Protein AF-A0A965GWN2-F1 (afdb_monomer_lite)

pLDDT: mean 89.14, std 14.1, range [38.56, 98.56]

Structure (mmCIF, N/CA/C/O backbone):
data_AF-A0A965GWN2-F1
#
_entry.id   AF-A0A965GWN2-F1
#
loop_
_atom_site.group_PDB
_atom_site.id
_atom_site.type_symbol
_atom_site.label_atom_id
_atom_site.label_alt_id
_atom_site.label_comp_id
_atom_site.label_asym_id
_atom_site.label_entity_id
_atom_site.label_seq_id
_atom_site.pdbx_PDB_ins_code
_atom_site.Cartn_x
_atom_site.Cartn_y
_atom_site.Cartn_z
_atom_site.occupancy
_atom_site.B_iso_or_equiv
_atom_site.auth_seq_id
_atom_site.auth_comp_id
_atom_site.auth_asym_id
_atom_site.auth_atom_id
_atom_site.pdbx_PDB_model_num
ATOM 1 N N . MET A 1 1 ? 11.893 -17.187 -25.727 1.00 38.56 1 MET A N 1
ATOM 2 C CA . MET A 1 1 ? 12.675 -17.167 -24.475 1.00 38.56 1 MET A CA 1
ATOM 3 C C . MET A 1 1 ? 11.705 -17.431 -23.336 1.00 38.56 1 MET A C 1
ATOM 5 O O . MET A 1 1 ? 10.840 -16.585 -23.141 1.00 38.56 1 MET A O 1
ATOM 9 N N . PRO A 1 2 ? 11.726 -18.590 -22.658 1.00 49.00 2 PRO A N 1
ATOM 10 C CA . PRO A 1 2 ? 10.851 -18.773 -21.512 1.00 49.00 2 PRO A CA 1
ATOM 11 C C . PRO A 1 2 ? 11.430 -17.939 -20.366 1.00 49.00 2 PRO A C 1
ATOM 13 O O . PRO A 1 2 ? 12.552 -18.174 -19.925 1.00 49.00 2 PRO A O 1
ATOM 16 N N . TYR A 1 3 ? 10.704 -16.909 -19.938 1.00 39.38 3 TYR A N 1
ATOM 17 C CA . TYR A 1 3 ? 11.026 -16.223 -18.693 1.00 39.38 3 TYR A CA 1
ATOM 18 C C . TYR A 1 3 ? 10.929 -17.250 -17.558 1.00 39.38 3 TYR A C 1
ATOM 20 O O . TYR A 1 3 ? 9.913 -17.934 -17.434 1.00 39.38 3 TYR A O 1
ATOM 28 N N . ASN A 1 4 ? 11.978 -17.367 -16.739 1.00 45.44 4 ASN A N 1
ATOM 29 C CA . ASN A 1 4 ? 11.884 -18.039 -15.447 1.00 45.44 4 ASN A CA 1
ATOM 30 C C . ASN A 1 4 ? 10.852 -17.274 -14.614 1.00 45.44 4 ASN A C 1
ATOM 32 O O . ASN A 1 4 ? 11.149 -16.208 -14.077 1.00 45.44 4 ASN A O 1
ATOM 36 N N . VAL A 1 5 ? 9.628 -17.793 -14.541 1.00 46.19 5 VAL A N 1
ATOM 37 C CA . VAL A 1 5 ? 8.611 -17.278 -13.628 1.00 46.19 5 VAL A CA 1
ATOM 38 C C .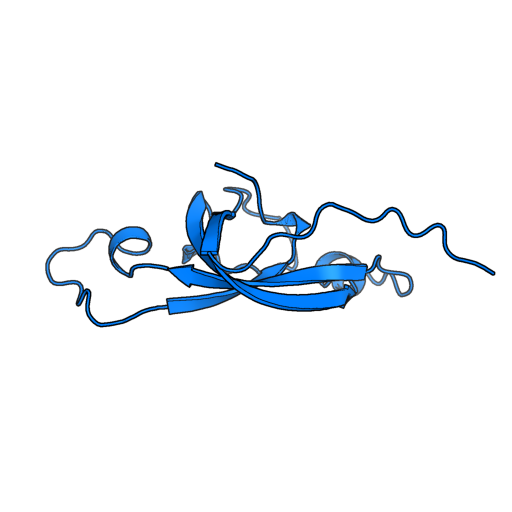 VAL A 1 5 ? 9.024 -17.734 -12.236 1.00 46.19 5 VAL A C 1
ATOM 40 O O . VAL A 1 5 ? 8.731 -18.854 -11.823 1.00 46.19 5 VAL A O 1
ATOM 43 N N . ILE A 1 6 ? 9.734 -16.878 -11.501 1.00 48.69 6 ILE A N 1
ATOM 44 C CA . ILE A 1 6 ? 9.729 -16.998 -10.047 1.00 48.69 6 ILE A CA 1
ATOM 45 C C . ILE A 1 6 ? 8.304 -16.641 -9.640 1.00 48.69 6 ILE A C 1
ATOM 47 O O . ILE A 1 6 ? 7.925 -15.473 -9.656 1.00 48.69 6 ILE A O 1
ATOM 51 N N . VAL A 1 7 ? 7.493 -17.661 -9.355 1.00 48.44 7 VAL A N 1
ATOM 52 C CA . VAL A 1 7 ? 6.171 -17.480 -8.755 1.00 48.44 7 VAL A CA 1
ATOM 53 C C . VAL A 1 7 ? 6.420 -16.898 -7.368 1.00 48.44 7 VAL A C 1
ATOM 55 O O . VAL A 1 7 ? 6.681 -17.626 -6.412 1.00 48.44 7 VAL A O 1
ATOM 58 N N . SER A 1 8 ? 6.434 -15.570 -7.266 1.00 60.12 8 SER A N 1
ATOM 59 C CA . SER A 1 8 ? 6.433 -14.915 -5.968 1.00 60.12 8 SER A CA 1
ATOM 60 C C . SER A 1 8 ? 5.097 -15.228 -5.295 1.00 60.12 8 SER A C 1
ATOM 62 O O . SER A 1 8 ? 4.052 -15.302 -5.950 1.00 60.12 8 SER A O 1
ATOM 64 N N . MET A 1 9 ? 5.129 -15.487 -3.986 1.00 73.56 9 MET A N 1
ATOM 65 C CA . MET A 1 9 ? 3.905 -15.632 -3.205 1.00 73.56 9 MET A CA 1
ATOM 66 C C . MET A 1 9 ? 3.050 -14.382 -3.412 1.00 73.56 9 MET A C 1
ATOM 68 O O . MET A 1 9 ? 3.459 -13.277 -3.057 1.00 73.56 9 MET A O 1
ATOM 72 N N . ARG A 1 10 ? 1.871 -14.568 -4.005 1.00 89.38 10 ARG A N 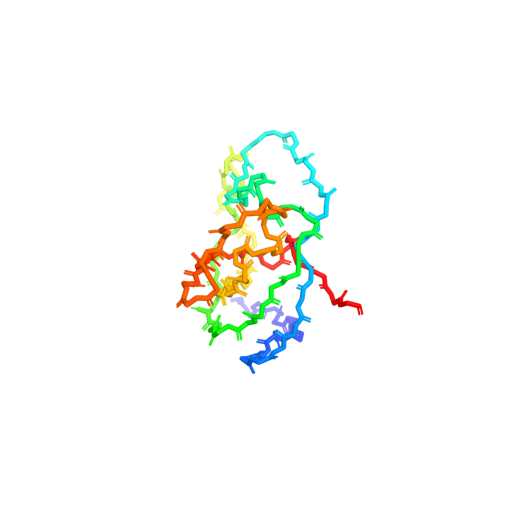1
ATOM 73 C CA . ARG A 1 10 ? 0.904 -13.495 -4.208 1.00 89.38 10 ARG A CA 1
ATOM 74 C C . ARG A 1 10 ? 0.104 -13.261 -2.948 1.00 89.38 10 ARG A C 1
ATOM 76 O O . ARG A 1 10 ? -0.381 -14.225 -2.342 1.00 89.38 10 ARG A O 1
ATOM 83 N N . TRP A 1 11 ? -0.089 -11.995 -2.596 1.00 94.62 11 TRP A N 1
ATOM 84 C CA . TRP A 1 11 ? -0.989 -11.685 -1.501 1.00 94.62 11 TRP A CA 1
ATOM 85 C C . TRP A 1 11 ? -2.436 -11.925 -1.905 1.00 94.62 11 TRP A C 1
ATOM 87 O O . TRP A 1 11 ? -2.849 -11.656 -3.030 1.00 94.62 11 TRP A O 1
ATOM 97 N N . GLN A 1 12 ? -3.206 -12.470 -0.977 1.00 95.06 12 GLN A N 1
ATOM 98 C CA . GLN A 1 12 ? -4.586 -12.869 -1.206 1.00 95.06 12 GLN A CA 1
ATOM 99 C C . GLN A 1 12 ? -5.548 -11.818 -0.648 1.00 95.06 12 GLN A C 1
ATOM 101 O O . GLN A 1 12 ? -5.244 -11.203 0.381 1.00 95.06 12 GLN A O 1
ATOM 106 N N . PRO A 1 13 ? -6.733 -11.635 -1.259 1.00 97.44 13 PRO A N 1
ATOM 107 C CA . PRO A 1 13 ? -7.805 -10.856 -0.654 1.00 97.44 13 PRO A CA 1
ATOM 108 C C . PRO A 1 13 ? -8.055 -11.268 0.802 1.00 97.44 13 PRO A C 1
ATOM 110 O O . PRO A 1 13 ? -8.133 -12.451 1.128 1.00 97.44 13 PRO A O 1
ATOM 113 N N . GLY A 1 14 ? -8.166 -10.278 1.683 1.00 97.56 14 GLY A N 1
ATOM 114 C CA . GLY A 1 14 ? -8.306 -10.461 3.126 1.00 97.56 14 GLY A CA 1
ATOM 115 C C . GLY A 1 14 ? -6.991 -10.430 3.907 1.00 97.56 14 GLY A C 1
ATOM 116 O O . GLY A 1 14 ? -7.042 -10.207 5.114 1.00 97.56 14 GLY A O 1
ATOM 117 N N . GLN A 1 15 ? -5.828 -10.582 3.263 1.00 97.69 15 GLN A N 1
ATOM 118 C CA . GLN A 1 15 ? -4.549 -10.439 3.961 1.00 97.69 15 GLN A CA 1
ATOM 119 C C . GLN A 1 15 ? -4.327 -9.006 4.441 1.00 97.69 15 GLN A C 1
ATOM 121 O O . GLN A 1 15 ? -4.689 -8.041 3.766 1.00 97.69 15 GLN A O 1
ATOM 126 N N . ILE A 1 16 ? -3.714 -8.888 5.615 1.00 98.19 16 ILE A N 1
ATOM 127 C CA . ILE A 1 16 ? -3.327 -7.613 6.205 1.00 98.19 16 ILE A CA 1
ATOM 128 C C . ILE A 1 16 ? -1.844 -7.396 5.935 1.00 98.19 16 ILE A C 1
ATOM 130 O O . ILE A 1 16 ? -1.027 -8.267 6.230 1.00 98.19 16 ILE A O 1
ATOM 134 N N . LEU A 1 17 ? -1.518 -6.243 5.367 1.00 97.75 17 LEU A N 1
ATOM 135 C CA . LEU A 1 17 ? -0.162 -5.857 5.001 1.00 97.75 17 LEU A CA 1
ATOM 136 C C . LEU A 1 17 ? 0.134 -4.465 5.544 1.00 97.75 17 LEU A C 1
ATOM 138 O O . LEU A 1 17 ? -0.771 -3.650 5.741 1.00 97.75 17 LEU A O 1
ATOM 142 N N . ARG A 1 18 ? 1.417 -4.176 5.731 1.00 97.88 18 ARG A N 1
ATOM 143 C CA . ARG A 1 18 ? 1.897 -2.820 5.972 1.00 97.88 18 ARG A CA 1
ATOM 144 C C . ARG A 1 18 ? 2.443 -2.241 4.675 1.00 97.88 18 ARG A C 1
ATOM 146 O O . ARG A 1 18 ? 3.159 -2.905 3.925 1.00 97.88 18 ARG A O 1
ATOM 153 N N . VAL A 1 19 ? 2.118 -0.978 4.425 1.00 97.50 19 VAL A N 1
ATOM 154 C CA . VAL A 1 19 ? 2.841 -0.172 3.443 1.00 97.50 19 VAL A CA 1
ATOM 155 C C . VAL A 1 19 ? 4.164 0.226 4.074 1.00 97.50 19 VAL A C 1
ATOM 157 O O . VAL A 1 19 ? 4.186 0.804 5.163 1.00 97.50 19 VAL A O 1
ATOM 160 N N . ARG A 1 20 ? 5.273 -0.081 3.407 1.00 96.00 20 ARG A N 1
ATOM 161 C CA . ARG A 1 20 ? 6.613 0.182 3.938 1.00 96.00 20 ARG A CA 1
ATOM 162 C C . ARG A 1 20 ? 6.764 1.669 4.297 1.00 96.00 20 ARG A C 1
ATOM 164 O O . ARG A 1 20 ? 6.379 2.519 3.492 1.00 96.00 20 ARG A O 1
ATOM 171 N N . PRO A 1 21 ? 7.343 2.015 5.460 1.00 92.75 21 PRO A N 1
ATOM 172 C CA . PRO A 1 21 ? 7.570 3.401 5.876 1.00 92.75 21 PRO A CA 1
ATOM 173 C C . PRO A 1 21 ? 8.821 3.979 5.194 1.00 92.75 21 PRO A C 1
ATOM 175 O O . PRO A 1 21 ? 9.756 4.433 5.851 1.00 92.75 21 PRO A O 1
ATOM 178 N N . ILE A 1 22 ? 8.885 3.884 3.865 1.00 84.06 22 ILE A N 1
ATOM 179 C CA . ILE A 1 22 ? 10.045 4.298 3.078 1.00 84.06 22 ILE A CA 1
ATOM 180 C C . ILE A 1 22 ? 9.633 5.484 2.222 1.00 84.06 22 ILE A C 1
ATOM 182 O O . ILE A 1 22 ? 9.058 5.310 1.147 1.00 84.06 22 ILE A O 1
ATOM 186 N N . SER A 1 23 ? 10.009 6.678 2.674 1.00 76.06 23 SER A N 1
ATOM 187 C CA . SER A 1 23 ? 9.943 7.864 1.832 1.00 76.06 23 SER A CA 1
ATOM 188 C C . SER A 1 23 ? 11.012 7.745 0.747 1.00 76.06 23 SER A C 1
ATOM 190 O O . SER A 1 23 ? 12.214 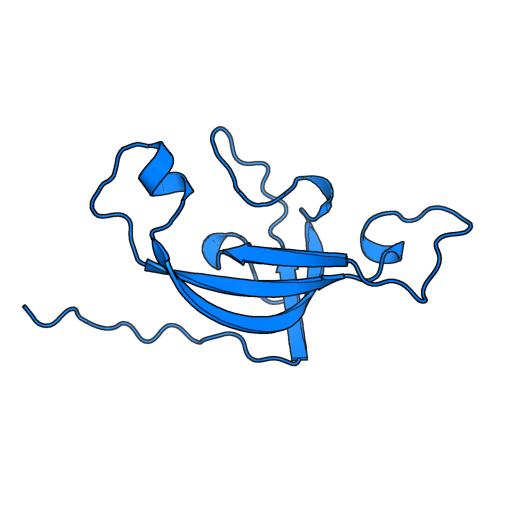7.865 1.005 1.00 76.06 23 SER A O 1
ATOM 192 N N . ARG A 1 24 ? 10.585 7.413 -0.471 1.00 75.19 24 ARG A N 1
ATOM 193 C CA . ARG A 1 24 ? 11.502 7.230 -1.599 1.00 75.19 24 ARG A CA 1
ATOM 194 C C . ARG A 1 24 ? 11.872 8.577 -2.207 1.00 75.19 24 ARG A C 1
ATOM 196 O O . ARG A 1 24 ? 11.006 9.389 -2.524 1.00 75.19 24 ARG A O 1
ATOM 203 N N . LEU A 1 25 ? 13.168 8.785 -2.437 1.00 77.56 25 LEU A N 1
ATOM 204 C CA . LEU A 1 25 ? 13.648 9.878 -3.279 1.00 77.56 25 LEU A CA 1
ATOM 205 C C . LEU A 1 25 ? 13.334 9.559 -4.749 1.00 77.56 25 LEU A C 1
ATOM 207 O O . LEU A 1 25 ? 13.750 8.522 -5.266 1.00 77.56 25 LEU A O 1
ATOM 211 N N . GLY A 1 26 ? 12.626 10.465 -5.426 1.00 85.94 26 GLY A N 1
ATOM 212 C CA . GLY A 1 26 ? 12.255 10.331 -6.838 1.00 85.94 26 GLY A CA 1
ATOM 213 C C . GLY A 1 26 ? 10.767 10.047 -7.052 1.00 85.94 26 GLY A C 1
ATOM 214 O O . GLY A 1 26 ? 9.929 10.388 -6.221 1.00 85.94 26 GLY A O 1
ATOM 215 N N . HIS A 1 27 ? 10.424 9.471 -8.207 1.00 92.00 27 HIS A N 1
ATOM 216 C CA . HIS A 1 27 ? 9.037 9.138 -8.524 1.00 92.00 27 HIS A CA 1
ATOM 217 C C . HIS A 1 27 ? 8.561 7.953 -7.680 1.00 92.00 27 HIS A C 1
ATOM 219 O O . HIS A 1 27 ? 9.203 6.909 -7.670 1.00 92.00 27 HIS A O 1
ATOM 225 N N . SER A 1 28 ? 7.412 8.106 -7.027 1.00 92.31 28 SER A N 1
ATOM 226 C CA . SER A 1 28 ? 6.692 7.033 -6.348 1.00 92.31 28 SER A CA 1
ATOM 227 C C . SER A 1 28 ? 5.202 7.188 -6.628 1.00 92.31 28 SER A C 1
ATOM 229 O O . SER A 1 28 ? 4.675 8.302 -6.677 1.00 92.31 28 SER A O 1
ATOM 231 N N . ARG A 1 29 ? 4.517 6.059 -6.822 1.00 94.38 29 ARG A N 1
ATOM 232 C CA . ARG A 1 29 ? 3.052 6.004 -6.933 1.00 94.38 29 ARG A CA 1
ATOM 233 C C . ARG A 1 29 ? 2.374 5.745 -5.590 1.00 94.38 29 ARG A C 1
ATOM 235 O O . ARG A 1 29 ? 1.155 5.856 -5.520 1.00 94.38 29 ARG A O 1
ATOM 242 N N . THR A 1 30 ? 3.145 5.433 -4.548 1.00 95.25 30 THR A N 1
ATOM 243 C CA . THR A 1 30 ? 2.648 5.228 -3.184 1.00 95.25 30 THR A CA 1
ATOM 244 C C . THR A 1 30 ? 2.480 6.590 -2.509 1.00 95.25 30 THR A C 1
ATOM 246 O O . THR A 1 30 ? 3.474 7.299 -2.343 1.00 95.25 30 THR A O 1
ATOM 249 N N . PRO A 1 31 ? 1.254 7.002 -2.139 1.00 94.75 31 PRO A N 1
ATOM 250 C CA . PRO A 1 31 ? 1.041 8.282 -1.477 1.00 94.75 31 PRO A CA 1
ATOM 251 C C . PRO A 1 31 ? 1.646 8.315 -0.069 1.00 94.75 31 PRO A C 1
ATOM 253 O O . PRO A 1 31 ? 1.461 7.386 0.712 1.00 94.75 31 PRO A O 1
ATOM 256 N N . GLY A 1 32 ? 2.262 9.436 0.310 1.00 94.12 32 GLY A N 1
ATOM 257 C CA . GLY A 1 32 ? 2.904 9.567 1.625 1.00 94.12 32 GLY A CA 1
ATOM 258 C C . GLY A 1 32 ? 1.965 9.361 2.824 1.00 94.12 32 GLY A C 1
ATOM 259 O O . GLY A 1 32 ? 2.399 8.920 3.880 1.00 94.12 32 GLY A O 1
ATOM 260 N N . PHE A 1 33 ? 0.659 9.617 2.679 1.00 94.25 33 PHE A N 1
ATOM 261 C CA . PHE A 1 33 ? -0.301 9.452 3.781 1.00 94.25 33 PHE A CA 1
ATOM 262 C C . PHE A 1 33 ? -0.592 7.987 4.147 1.00 94.25 33 PHE A C 1
ATOM 264 O O . PHE A 1 33 ? -1.171 7.744 5.207 1.00 94.25 33 PHE A O 1
ATOM 271 N N . ILE A 1 34 ? -0.208 7.026 3.296 1.00 96.50 34 ILE A N 1
ATOM 272 C CA . ILE A 1 34 ? -0.323 5.592 3.594 1.00 96.50 34 ILE A CA 1
ATOM 273 C C . ILE A 1 34 ? 1.011 4.952 3.992 1.00 96.50 34 ILE A C 1
ATOM 275 O O . ILE A 1 34 ? 1.012 3.788 4.371 1.00 96.50 34 ILE A O 1
ATOM 279 N N . GLU A 1 35 ? 2.140 5.666 3.950 1.00 95.38 35 GLU A N 1
ATOM 280 C CA . GLU A 1 35 ? 3.436 5.111 4.365 1.00 95.38 35 GLU A CA 1
ATOM 281 C C . GLU A 1 35 ? 3.415 4.697 5.849 1.00 95.38 35 GLU A C 1
ATOM 283 O O . GLU A 1 35 ? 2.974 5.442 6.726 1.00 95.38 35 GLU A O 1
ATOM 288 N N . GLY A 1 36 ? 3.866 3.472 6.139 1.00 96.25 36 GLY A N 1
ATOM 289 C CA . GLY A 1 36 ? 3.854 2.874 7.480 1.00 96.25 36 GLY A CA 1
ATOM 290 C C . GLY A 1 36 ? 2.488 2.369 7.960 1.00 96.25 36 GLY A C 1
ATOM 291 O O . GLY A 1 36 ? 2.420 1.736 9.021 1.00 96.25 36 GLY A O 1
ATOM 292 N N . LYS A 1 37 ? 1.416 2.625 7.200 1.00 97.19 37 LYS A N 1
ATOM 293 C CA . LYS A 1 37 ? 0.034 2.292 7.563 1.00 97.19 37 LYS A CA 1
ATOM 294 C C . LYS A 1 37 ? -0.320 0.853 7.228 1.00 97.19 37 LYS A C 1
ATOM 296 O O . LYS A 1 37 ? 0.228 0.255 6.298 1.00 97.19 37 LYS A O 1
ATOM 301 N N . ILE A 1 38 ? -1.261 0.311 7.990 1.00 97.88 38 ILE A N 1
ATOM 302 C CA . ILE A 1 38 ? -1.767 -1.049 7.823 1.00 97.88 38 ILE A CA 1
ATOM 303 C C . ILE A 1 38 ? -3.032 -1.036 6.960 1.00 97.88 38 ILE A C 1
ATOM 305 O O . ILE A 1 38 ? -3.995 -0.334 7.258 1.00 97.88 38 ILE A O 1
ATOM 309 N N . GLY A 1 39 ? -3.040 -1.837 5.897 1.00 97.69 39 GLY A N 1
ATOM 310 C CA . GLY A 1 39 ? -4.176 -1.983 4.990 1.00 97.69 39 GLY A CA 1
ATOM 311 C C . GLY A 1 39 ? -4.552 -3.444 4.767 1.00 97.69 39 GLY A C 1
ATOM 312 O O . GLY A 1 39 ? -3.746 -4.356 4.963 1.00 97.69 39 GLY A O 1
ATOM 313 N N . ARG A 1 40 ? -5.792 -3.673 4.333 1.00 98.38 40 ARG A N 1
ATOM 314 C CA . ARG A 1 40 ? -6.301 -5.000 3.966 1.00 98.38 40 ARG A CA 1
ATOM 315 C C . ARG A 1 40 ? -6.367 -5.142 2.454 1.00 98.38 40 ARG A C 1
ATOM 317 O O . ARG A 1 40 ? -6.947 -4.293 1.783 1.00 98.38 40 ARG A O 1
ATOM 324 N N . VAL A 1 41 ? -5.851 -6.242 1.914 1.00 98.50 41 VAL A N 1
ATOM 325 C CA . VAL A 1 41 ? -5.977 -6.557 0.487 1.00 98.50 41 VAL A CA 1
ATOM 326 C C . VAL A 1 41 ? -7.447 -6.789 0.147 1.00 98.50 41 VAL A C 1
ATOM 328 O O . VAL A 1 41 ? -8.109 -7.660 0.714 1.00 98.50 41 VAL A O 1
ATOM 331 N N . VAL A 1 42 ? -7.963 -6.017 -0.801 1.00 98.56 42 VAL A N 1
ATOM 332 C CA . VAL A 1 42 ? -9.294 -6.206 -1.392 1.00 98.56 42 VAL A CA 1
ATOM 333 C C . VAL A 1 42 ? -9.190 -6.989 -2.690 1.00 98.56 42 VAL A C 1
ATOM 335 O O . VAL A 1 42 ? -10.035 -7.841 -2.965 1.00 98.56 42 VAL A O 1
ATOM 338 N N . ARG A 1 43 ? -8.166 -6.701 -3.498 1.00 98.19 43 ARG A N 1
ATOM 339 C CA . ARG A 1 43 ? -8.003 -7.282 -4.831 1.00 98.19 43 ARG A CA 1
ATOM 340 C C . ARG A 1 43 ? -6.535 -7.323 -5.240 1.00 98.19 43 ARG A C 1
ATOM 342 O O . ARG A 1 43 ? -5.790 -6.398 -4.938 1.00 98.19 43 ARG A O 1
ATOM 349 N N . ASP A 1 44 ? -6.167 -8.376 -5.957 1.00 97.19 44 ASP A N 1
ATOM 350 C CA . ASP A 1 44 ? -4.941 -8.469 -6.749 1.00 97.19 44 ASP A CA 1
ATOM 351 C C . ASP A 1 44 ? -5.289 -8.145 -8.211 1.00 97.19 44 ASP A C 1
ATOM 353 O O . ASP A 1 44 ? -6.191 -8.761 -8.785 1.00 97.19 44 ASP A O 1
ATOM 357 N N . TRP A 1 45 ? -4.629 -7.144 -8.792 1.00 96.94 45 TRP A N 1
ATOM 358 C CA . TRP A 1 45 ? -4.861 -6.702 -10.167 1.00 96.94 45 TRP A CA 1
ATOM 359 C C . TRP A 1 45 ? -3.999 -7.419 -11.207 1.00 96.94 45 TRP A C 1
ATOM 361 O O . TRP A 1 45 ? -4.214 -7.214 -12.401 1.00 96.94 45 TRP A O 1
ATOM 371 N N . GLY A 1 46 ? -3.040 -8.249 -10.797 1.00 94.81 46 GLY A N 1
ATOM 372 C CA . GLY A 1 46 ? -2.034 -8.793 -11.706 1.00 94.81 46 GLY A CA 1
ATOM 373 C C . GLY A 1 46 ? -0.693 -8.071 -11.594 1.00 94.81 46 GLY A C 1
ATOM 374 O O . GLY A 1 46 ? -0.473 -7.274 -10.682 1.00 94.81 46 GLY A O 1
ATOM 375 N N . ASP A 1 47 ? 0.211 -8.384 -12.521 1.00 95.62 47 ASP A N 1
ATOM 376 C CA . ASP A 1 47 ? 1.528 -7.752 -12.573 1.00 95.62 47 ASP A CA 1
ATOM 377 C C . ASP A 1 47 ? 1.565 -6.634 -13.617 1.00 95.62 47 ASP A C 1
ATOM 379 O O . ASP A 1 47 ? 1.073 -6.790 -14.736 1.00 95.62 47 ASP A O 1
ATOM 383 N N . PHE A 1 48 ? 2.198 -5.523 -13.255 1.00 95.44 48 PHE A N 1
ATOM 384 C CA . PHE A 1 48 ? 2.408 -4.359 -14.111 1.00 95.44 48 PHE A CA 1
ATOM 385 C C . PHE A 1 48 ? 3.880 -3.936 -14.049 1.00 95.44 48 PHE A C 1
ATOM 387 O O . PHE A 1 48 ? 4.539 -4.214 -13.046 1.00 95.44 48 PHE A O 1
ATOM 394 N N . PRO A 1 49 ? 4.423 -3.273 -15.086 1.00 95.12 49 PRO A N 1
ATOM 395 C CA . PRO A 1 49 ? 5.792 -2.769 -15.037 1.00 95.12 49 PRO A CA 1
ATOM 396 C C . PRO A 1 49 ? 6.001 -1.826 -13.847 1.00 95.12 49 PRO A C 1
ATOM 398 O O . PRO A 1 49 ? 5.152 -0.971 -13.584 1.00 95.12 49 PRO A O 1
ATOM 401 N N . ASP A 1 50 ? 7.128 -1.970 -13.148 1.00 93.94 50 ASP A N 1
ATOM 402 C CA . ASP A 1 50 ? 7.469 -1.123 -12.004 1.00 93.94 50 ASP A CA 1
ATOM 403 C C . ASP A 1 50 ? 7.531 0.364 -12.425 1.00 93.94 50 ASP A C 1
ATOM 405 O O . ASP A 1 50 ? 8.374 0.744 -13.250 1.00 93.94 50 ASP A O 1
ATOM 409 N N . PRO A 1 51 ? 6.658 1.231 -11.874 1.00 93.81 51 PRO A N 1
ATOM 410 C CA . PRO A 1 51 ? 6.591 2.633 -12.262 1.00 93.81 51 PRO A CA 1
ATOM 411 C C . PRO A 1 51 ? 7.843 3.419 -11.861 1.00 93.81 51 PRO A C 1
ATOM 413 O O . PRO A 1 51 ? 8.159 4.416 -12.510 1.00 93.81 51 PRO A O 1
ATOM 416 N N . GLU A 1 52 ? 8.561 3.005 -10.815 1.00 92.50 52 GLU A N 1
ATOM 417 C CA . GLU A 1 52 ? 9.795 3.668 -10.388 1.00 92.50 52 GLU A CA 1
ATOM 418 C C . GLU A 1 52 ? 10.929 3.392 -11.380 1.00 92.50 52 GLU A C 1
ATOM 420 O O . GLU A 1 52 ? 11.680 4.302 -11.733 1.00 92.50 52 GLU A O 1
ATOM 425 N N . GLU A 1 53 ? 11.021 2.162 -11.888 1.00 94.25 53 GLU A N 1
ATOM 426 C CA . GLU A 1 53 ? 11.981 1.790 -12.931 1.00 94.25 53 GLU A CA 1
ATOM 427 C C . GLU A 1 53 ? 11.649 2.453 -14.270 1.00 94.25 53 GLU A C 1
ATOM 429 O O . GLU A 1 53 ? 12.535 3.010 -14.927 1.00 94.25 53 GLU A O 1
ATOM 434 N N . LEU A 1 54 ? 10.365 2.487 -14.642 1.00 94.81 54 LEU A N 1
ATOM 435 C CA . LEU A 1 54 ? 9.914 3.224 -15.822 1.00 94.81 54 LEU A CA 1
ATOM 436 C C . LEU A 1 54 ? 10.271 4.713 -15.735 1.00 94.81 54 LEU A C 1
ATOM 438 O O . LEU A 1 54 ? 10.754 5.285 -16.713 1.00 94.81 54 LEU A O 1
ATOM 442 N N . ALA A 1 55 ? 10.094 5.340 -14.569 1.00 93.88 55 ALA A N 1
ATOM 443 C CA . ALA A 1 55 ? 10.450 6.744 -14.359 1.00 93.88 55 ALA A CA 1
ATOM 444 C C . ALA A 1 55 ? 11.964 7.008 -14.464 1.00 93.88 55 ALA A C 1
ATOM 446 O O . ALA A 1 55 ? 12.367 8.122 -14.797 1.00 93.88 55 ALA A O 1
ATOM 447 N N . ARG A 1 56 ? 12.805 5.991 -14.229 1.00 93.50 56 ARG A N 1
ATOM 448 C CA . ARG A 1 56 ? 14.261 6.039 -14.460 1.00 93.50 56 ARG A CA 1
ATOM 449 C C . ARG A 1 56 ? 14.653 5.755 -15.917 1.00 93.50 56 ARG A C 1
ATOM 451 O O . ARG A 1 56 ? 15.837 5.778 -16.238 1.00 93.50 56 ARG A O 1
ATOM 458 N N . GLY A 1 57 ? 13.687 5.499 -16.801 1.00 94.19 57 GLY A N 1
ATOM 459 C CA . GLY A 1 57 ? 13.918 5.201 -18.217 1.00 94.19 57 GLY A CA 1
ATOM 460 C C . GLY A 1 57 ? 14.220 3.730 -18.516 1.00 94.19 57 GLY A C 1
ATOM 461 O O . GLY A 1 57 ? 14.585 3.405 -19.647 1.00 94.19 57 GLY A O 1
ATOM 462 N N . ASN A 1 58 ? 14.058 2.825 -17.544 1.00 94.31 58 ASN A N 1
ATOM 463 C CA . ASN A 1 58 ? 14.243 1.395 -17.764 1.00 94.31 58 ASN A CA 1
ATOM 464 C C . ASN A 1 58 ? 13.037 0.813 -18.522 1.00 94.31 58 ASN A C 1
ATOM 466 O O . ASN A 1 58 ? 12.028 0.433 -17.934 1.00 94.31 58 ASN A O 1
ATOM 470 N N . GLN A 1 59 ? 13.149 0.713 -19.848 1.00 92.81 59 GLN A N 1
ATOM 471 C CA . GLN A 1 59 ? 12.098 0.148 -20.708 1.00 92.81 59 GLN A CA 1
ATOM 472 C C . GLN A 1 59 ? 11.876 -1.360 -20.502 1.00 92.81 59 GLN A C 1
ATOM 474 O O . GLN A 1 59 ? 10.879 -1.901 -20.968 1.00 92.81 59 GLN A O 1
ATOM 479 N N . SER A 1 60 ? 12.793 -2.037 -19.807 1.00 94.62 60 SER A N 1
ATOM 480 C CA . SER A 1 60 ? 12.679 -3.445 -19.411 1.00 94.62 60 SER A CA 1
ATOM 481 C C . SER A 1 60 ? 12.344 -3.580 -17.923 1.00 94.62 60 SER A C 1
ATOM 483 O O . SER A 1 60 ? 12.795 -4.523 -17.271 1.00 94.62 60 SER A O 1
ATOM 485 N N . ALA A 1 61 ? 11.590 -2.617 -17.378 1.00 93.62 61 ALA A N 1
ATOM 486 C CA . ALA A 1 61 ? 11.161 -2.622 -15.987 1.00 93.62 61 ALA A CA 1
ATOM 487 C C . ALA A 1 61 ? 10.526 -3.977 -15.617 1.00 93.62 61 ALA A C 1
ATOM 489 O O . ALA A 1 61 ? 9.706 -4.505 -16.380 1.00 93.62 61 ALA A O 1
ATOM 490 N N . PRO A 1 62 ? 10.894 -4.556 -14.460 1.00 93.56 62 PRO A N 1
ATOM 491 C CA . PRO A 1 62 ? 10.319 -5.814 -14.018 1.00 93.56 62 PRO A CA 1
ATOM 492 C C . PRO A 1 62 ? 8.814 -5.656 -13.796 1.00 93.56 62 PRO A C 1
ATOM 494 O O . PRO A 1 62 ? 8.336 -4.594 -13.392 1.00 93.56 62 PRO A O 1
ATOM 497 N N . LEU A 1 63 ? 8.068 -6.731 -14.041 1.00 94.75 63 LEU A N 1
ATOM 498 C CA . LEU A 1 63 ? 6.660 -6.797 -13.677 1.00 94.75 63 LEU A CA 1
ATOM 499 C C . LEU A 1 63 ? 6.543 -7.069 -12.175 1.00 94.75 63 LEU A C 1
ATOM 501 O O . LEU A 1 63 ? 7.177 -7.990 -11.656 1.00 94.75 63 LEU A O 1
ATOM 505 N N . VAL A 1 64 ? 5.732 -6.276 -11.483 1.00 95.12 64 VAL A N 1
ATOM 506 C CA . VAL A 1 64 ? 5.466 -6.420 -10.051 1.00 95.12 64 VAL A CA 1
ATOM 507 C C . VAL A 1 64 ? 3.961 -6.369 -9.791 1.00 95.12 64 VAL A C 1
ATOM 509 O O . VAL A 1 64 ? 3.218 -5.691 -10.504 1.00 95.12 64 VAL A O 1
ATOM 512 N N . GLY A 1 65 ? 3.505 -7.098 -8.772 1.00 95.69 65 GLY A N 1
ATOM 513 C CA . GLY A 1 65 ? 2.081 -7.194 -8.450 1.00 95.69 65 GLY A CA 1
ATOM 514 C C . GLY A 1 65 ? 1.491 -5.861 -7.987 1.00 95.69 65 GLY A C 1
ATOM 515 O O . GLY A 1 65 ? 2.145 -5.121 -7.248 1.00 95.69 65 GLY A O 1
ATOM 516 N N . VAL A 1 66 ? 0.250 -5.574 -8.379 1.00 97.44 66 VAL A N 1
ATOM 517 C CA . VAL A 1 66 ? -0.502 -4.387 -7.943 1.00 97.44 66 VAL A CA 1
ATOM 518 C C . VAL A 1 66 ? -1.721 -4.820 -7.145 1.00 97.44 66 VAL A C 1
ATOM 520 O O . VAL A 1 66 ? -2.530 -5.621 -7.608 1.00 97.44 66 VAL A O 1
ATOM 523 N N . TYR A 1 67 ? -1.868 -4.266 -5.946 1.00 98.19 67 TYR A N 1
ATOM 524 C CA . TYR A 1 67 ? -2.892 -4.678 -4.995 1.00 98.19 67 TYR A CA 1
ATOM 525 C C . TYR A 1 67 ? -3.742 -3.488 -4.578 1.00 98.19 67 TYR A C 1
ATOM 527 O O . TYR A 1 67 ? -3.214 -2.448 -4.190 1.00 98.19 67 TYR A O 1
ATOM 535 N N . LEU A 1 68 ? -5.060 -3.661 -4.607 1.00 98.56 68 LEU A N 1
ATOM 536 C CA . LEU A 1 68 ? -5.996 -2.712 -4.023 1.00 98.56 68 LEU A CA 1
ATOM 537 C C . LEU A 1 68 ? -6.021 -2.932 -2.513 1.00 98.56 68 LEU A C 1
ATOM 539 O O . LEU A 1 68 ? -6.515 -3.965 -2.048 1.00 98.56 68 LEU A O 1
ATOM 543 N N . LEU A 1 69 ? -5.509 -1.970 -1.755 1.00 98.56 69 LEU A N 1
ATOM 544 C CA . LEU A 1 69 ? -5.598 -1.963 -0.302 1.00 98.56 69 LEU A CA 1
ATOM 545 C C . LEU A 1 69 ? -6.747 -1.083 0.167 1.00 98.56 69 LEU A C 1
ATOM 547 O O . LEU A 1 69 ? -6.925 0.030 -0.316 1.00 98.56 69 LEU A O 1
ATOM 551 N N . GLU A 1 70 ? -7.493 -1.582 1.143 1.00 98.19 70 GLU A N 1
ATOM 552 C CA . GLU A 1 70 ? -8.481 -0.833 1.904 1.00 98.19 70 GLU A CA 1
ATOM 553 C C . GLU A 1 70 ? -7.893 -0.416 3.252 1.00 98.19 70 GLU A C 1
ATOM 555 O O . GLU A 1 70 ? -7.356 -1.248 3.988 1.00 98.19 70 GLU A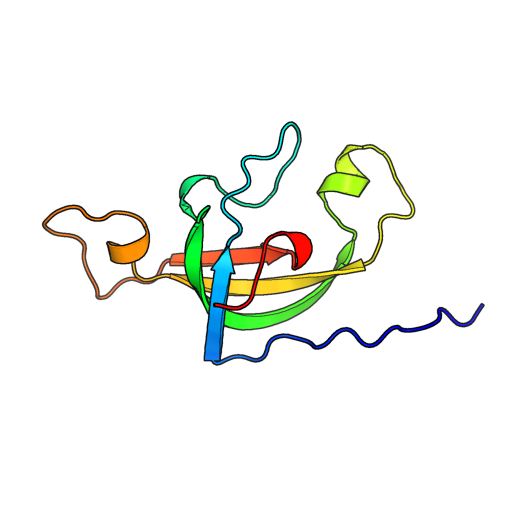 O 1
ATOM 560 N N . PHE A 1 71 ? -8.046 0.863 3.586 1.00 97.31 71 PHE A N 1
ATOM 561 C CA . PHE A 1 71 ? -7.626 1.445 4.855 1.00 97.31 71 PHE A CA 1
ATOM 562 C C . PHE A 1 71 ? -8.828 1.974 5.633 1.00 97.31 71 PHE A C 1
ATOM 564 O O . PHE A 1 71 ? -9.740 2.595 5.067 1.00 97.31 71 PHE A O 1
ATOM 571 N N . ASP A 1 72 ? -8.795 1.775 6.952 1.00 93.75 72 ASP A N 1
ATOM 572 C CA . ASP A 1 72 ? -9.667 2.513 7.855 1.00 93.75 72 ASP A CA 1
ATOM 573 C C . ASP A 1 72 ? -9.171 3.968 7.937 1.00 93.75 72 ASP A C 1
ATOM 575 O O . ASP A 1 72 ? -7.982 4.199 8.167 1.00 93.75 72 ASP A O 1
ATOM 579 N N . PRO A 1 73 ? -10.042 4.974 7.769 1.00 93.38 73 PRO A N 1
ATOM 580 C CA . PRO A 1 73 ? -9.643 6.371 7.884 1.00 93.38 73 PRO A CA 1
ATOM 581 C C . PRO A 1 73 ? -8.955 6.724 9.216 1.00 93.38 73 PRO A C 1
ATOM 583 O O . PRO A 1 73 ? -8.140 7.641 9.232 1.00 93.38 73 PRO A O 1
ATOM 586 N N . SER A 1 74 ? -9.231 6.003 10.312 1.00 91.56 74 SER A N 1
ATOM 587 C CA . SER A 1 74 ? -8.565 6.216 11.609 1.00 91.56 74 SER A CA 1
ATOM 588 C C . SER A 1 74 ? -7.105 5.755 11.634 1.00 91.56 74 SER A C 1
ATOM 590 O O . SER A 1 74 ? -6.297 6.344 12.350 1.00 91.56 74 SER A O 1
ATOM 592 N N . GLU A 1 75 ? -6.747 4.767 10.810 1.00 92.38 75 GLU A N 1
ATOM 593 C CA . GLU A 1 75 ? -5.357 4.350 10.607 1.00 92.38 75 GLU A CA 1
ATOM 594 C C . GLU A 1 75 ? -4.578 5.455 9.875 1.00 92.38 75 GLU A C 1
ATOM 596 O O . GLU A 1 75 ? -3.436 5.777 10.219 1.00 92.38 75 GLU A O 1
ATOM 601 N N . LEU A 1 76 ? -5.215 6.086 8.885 1.00 93.19 76 LEU A N 1
ATOM 602 C CA . LEU A 1 76 ? -4.610 7.145 8.078 1.00 93.19 76 LEU A CA 1
ATOM 603 C C . LEU A 1 76 ? -4.502 8.465 8.851 1.00 93.19 76 LEU A C 1
ATOM 605 O O . LEU A 1 76 ? -3.434 9.081 8.893 1.00 93.19 76 LEU A O 1
ATOM 609 N N . TRP A 1 77 ? -5.591 8.873 9.503 1.00 90.19 77 TRP A N 1
ATOM 610 C CA . TRP A 1 77 ? -5.725 10.153 10.191 1.00 90.19 77 TRP A CA 1
ATOM 611 C C . TRP A 1 77 ? -6.312 9.943 11.595 1.00 90.19 77 TRP A C 1
ATOM 613 O O . TRP A 1 77 ? -7.527 9.861 11.743 1.00 90.19 77 TRP A O 1
ATOM 623 N N . PRO A 1 78 ? -5.494 9.914 12.659 1.00 80.94 78 PRO A N 1
ATOM 624 C CA . PRO A 1 78 ? -5.948 9.598 14.020 1.00 80.94 78 PRO A CA 1
ATOM 625 C C . PRO A 1 78 ? -6.672 10.766 14.734 1.00 80.94 78 PRO A C 1
ATOM 627 O O . PRO A 1 78 ? -6.509 10.984 15.933 1.00 80.94 78 PRO A O 1
ATOM 630 N N . GLN A 1 79 ? -7.461 11.565 14.012 1.00 82.69 79 GLN A N 1
ATOM 631 C CA . GLN A 1 79 ? -8.150 12.743 14.553 1.00 82.69 79 GLN A CA 1
ATOM 632 C C . GLN A 1 79 ? -9.537 12.396 15.126 1.00 82.69 79 GLN A C 1
ATOM 634 O O . GLN A 1 79 ? -10.205 11.462 14.682 1.00 82.69 79 GLN A O 1
ATOM 639 N N . LYS A 1 80 ? -10.014 13.182 16.103 1.00 66.88 80 LYS A N 1
ATOM 640 C CA . LYS A 1 80 ? -11.394 13.064 16.610 1.00 66.88 80 LYS A CA 1
ATOM 641 C C . LYS A 1 80 ? -12.404 13.389 15.503 1.00 66.88 80 LYS A C 1
ATOM 643 O O . LYS A 1 80 ? -12.277 14.411 14.840 1.00 66.88 80 LYS A O 1
ATOM 648 N N . GLY A 1 81 ? -13.441 12.558 15.372 1.00 72.56 81 GLY A N 1
ATOM 649 C CA . GLY A 1 81 ? -14.568 12.789 14.455 1.00 72.56 81 GLY A CA 1
ATOM 650 C C . GLY A 1 81 ? -14.425 12.151 13.070 1.00 72.56 81 GLY A C 1
ATOM 651 O O . GLY A 1 81 ? -15.255 12.400 12.198 1.00 72.56 81 GLY A O 1
ATOM 652 N N . VAL A 1 82 ? -13.402 11.322 12.862 1.00 79.38 82 VAL A N 1
ATOM 653 C CA . VAL A 1 82 ? -13.253 10.531 11.638 1.00 79.38 82 VAL A CA 1
ATOM 654 C C . VAL A 1 82 ? -14.437 9.573 11.490 1.00 79.38 82 VAL A C 1
ATOM 656 O O . VAL A 1 82 ? -14.770 8.821 12.403 1.00 79.38 82 VAL A O 1
ATOM 659 N N . ARG A 1 83 ? -15.088 9.611 10.325 1.00 78.12 83 ARG A N 1
ATOM 660 C CA . ARG A 1 83 ? -16.208 8.722 10.005 1.00 78.12 83 ARG A CA 1
ATOM 661 C C .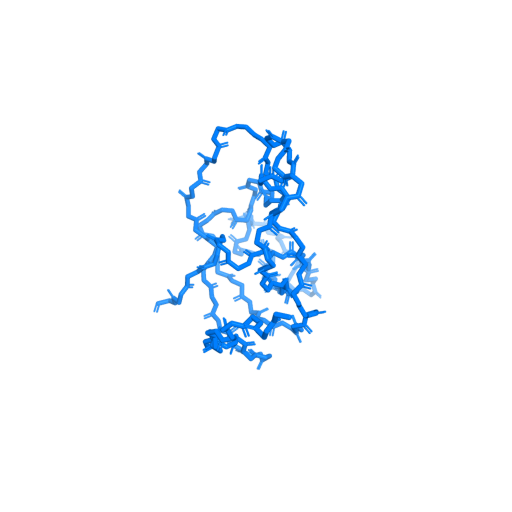 ARG A 1 83 ? -15.687 7.333 9.644 1.00 78.12 83 ARG A C 1
ATOM 663 O O . ARG A 1 83 ? -15.062 7.155 8.601 1.00 78.12 83 ARG A O 1
ATOM 670 N N . HIS A 1 84 ? -15.994 6.348 10.482 1.00 80.94 84 HIS A N 1
ATOM 671 C CA . HIS A 1 84 ? -15.589 4.949 10.289 1.00 80.94 84 HIS A CA 1
ATOM 672 C C . HIS A 1 84 ? -16.412 4.204 9.224 1.00 80.94 84 HIS A C 1
ATOM 674 O O . HIS A 1 84 ? -16.067 3.090 8.847 1.00 80.94 84 HIS A O 1
ATOM 680 N N . GLU A 1 85 ? -17.496 4.806 8.730 1.00 86.88 85 GLU A N 1
ATOM 681 C CA . GLU A 1 85 ? -18.322 4.251 7.647 1.00 86.88 85 GLU A CA 1
ATOM 682 C C . GLU A 1 85 ? -17.650 4.332 6.270 1.00 86.88 85 GLU A C 1
ATOM 684 O O . GLU A 1 85 ? -18.069 3.657 5.330 1.00 86.88 85 GLU A O 1
ATOM 689 N N . HIS A 1 86 ? -16.604 5.150 6.139 1.00 89.94 86 HIS A N 1
ATOM 690 C CA . HIS A 1 86 ? -15.862 5.296 4.897 1.00 89.94 86 HIS A CA 1
ATOM 691 C C . HIS A 1 86 ? -14.614 4.420 4.879 1.00 89.94 86 HIS A C 1
ATOM 693 O O . HIS A 1 86 ? -14.046 4.038 5.907 1.00 89.94 86 HIS 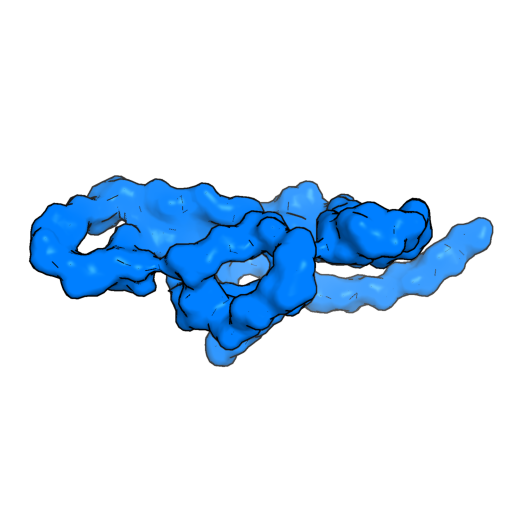A O 1
ATOM 699 N N . ARG A 1 87 ? -14.179 4.122 3.659 1.00 94.69 87 ARG A N 1
ATOM 700 C CA . ARG A 1 87 ? -12.972 3.363 3.368 1.00 94.69 87 ARG A CA 1
ATOM 701 C C . ARG A 1 87 ? -12.174 4.103 2.315 1.00 94.69 87 ARG A C 1
ATOM 703 O O . ARG A 1 87 ? -12.747 4.637 1.366 1.00 94.69 87 ARG A O 1
ATOM 710 N N . VAL A 1 88 ? -10.861 4.142 2.499 1.00 96.69 88 VAL A N 1
ATOM 711 C CA . VAL A 1 88 ? -9.940 4.675 1.495 1.00 96.69 88 VAL A CA 1
ATOM 712 C C . VAL A 1 88 ? -9.322 3.489 0.787 1.00 96.69 88 VAL A C 1
ATOM 714 O O . VAL A 1 88 ? -8.739 2.625 1.439 1.00 96.69 88 VAL A O 1
ATOM 717 N N . LEU A 1 89 ? -9.478 3.437 -0.534 1.00 98.25 89 LEU A N 1
ATOM 718 C CA . LEU A 1 89 ? -8.889 2.393 -1.354 1.00 98.25 89 LEU A CA 1
ATOM 719 C C . LEU A 1 89 ? -7.745 2.966 -2.184 1.00 98.25 89 LEU A C 1
ATOM 721 O O . LEU A 1 89 ? -7.904 4.013 -2.812 1.00 98.25 89 LEU A O 1
ATOM 725 N N . VAL A 1 90 ? -6.600 2.288 -2.171 1.00 98.38 90 VAL A N 1
ATOM 726 C CA . VAL A 1 90 ? -5.398 2.711 -2.898 1.00 98.38 90 VAL A CA 1
ATOM 727 C C . VAL A 1 90 ? -4.764 1.507 -3.578 1.00 98.38 90 VAL A C 1
ATOM 729 O O . VAL A 1 90 ? -4.573 0.468 -2.948 1.00 98.38 90 VAL A O 1
ATOM 732 N N . ASP A 1 91 ? -4.409 1.663 -4.850 1.00 98.31 91 ASP A N 1
ATOM 733 C CA . ASP A 1 91 ? -3.592 0.689 -5.568 1.00 98.31 91 ASP A CA 1
ATOM 734 C C . ASP A 1 91 ? -2.123 0.846 -5.163 1.00 98.31 91 ASP A C 1
ATOM 736 O O . ASP A 1 91 ? -1.534 1.920 -5.311 1.00 98.31 91 ASP A O 1
ATOM 740 N N . VAL A 1 92 ? -1.523 -0.230 -4.654 1.00 97.56 92 VAL A N 1
ATOM 741 C CA . VAL A 1 92 ? -0.142 -0.246 -4.164 1.00 97.56 92 VAL A CA 1
ATOM 742 C C . VAL A 1 92 ? 0.645 -1.358 -4.852 1.00 97.56 92 VAL A C 1
ATOM 744 O O . VAL A 1 92 ? 0.215 -2.510 -4.917 1.00 97.56 92 VAL A O 1
ATOM 747 N N . PHE A 1 93 ? 1.823 -1.005 -5.367 1.00 96.12 93 PHE A N 1
ATOM 748 C CA . PHE A 1 93 ? 2.750 -1.943 -5.999 1.00 96.12 93 PHE A CA 1
ATOM 749 C C . PHE A 1 93 ? 3.494 -2.765 -4.939 1.00 96.12 93 PHE A C 1
ATOM 751 O O . PHE A 1 93 ? 3.896 -2.242 -3.896 1.00 96.12 93 PHE A O 1
ATOM 758 N N . SER A 1 94 ? 3.735 -4.043 -5.227 1.00 95.31 94 SER A N 1
ATOM 759 C CA . SER A 1 94 ? 4.297 -5.009 -4.281 1.00 95.31 94 SER A CA 1
ATOM 760 C C . SER A 1 94 ? 5.630 -4.633 -3.629 1.00 95.31 94 SER A C 1
ATOM 762 O O . SER A 1 94 ? 5.788 -4.913 -2.439 1.00 95.31 94 SER A O 1
ATOM 764 N N . PRO A 1 95 ? 6.573 -3.929 -4.286 1.00 93.56 95 PRO A N 1
ATOM 765 C CA . PRO A 1 95 ? 7.813 -3.520 -3.627 1.00 93.56 95 PRO A CA 1
ATOM 766 C C . PRO A 1 95 ? 7.602 -2.548 -2.456 1.00 93.56 95 PRO A C 1
ATOM 768 O O . PRO A 1 95 ? 8.523 -2.336 -1.669 1.00 93.56 95 PRO A O 1
ATOM 771 N N . ASN A 1 96 ? 6.413 -1.946 -2.343 1.00 94.88 96 ASN A N 1
ATOM 772 C CA . ASN A 1 96 ? 6.028 -1.034 -1.267 1.00 94.88 96 ASN A CA 1
ATOM 773 C C . ASN A 1 96 ? 5.223 -1.712 -0.152 1.00 94.88 96 ASN A C 1
ATOM 775 O O . ASN A 1 96 ? 4.775 -1.030 0.764 1.00 94.88 96 ASN A O 1
ATOM 779 N N . LEU A 1 97 ? 5.063 -3.035 -0.200 1.00 95.69 97 LEU A N 1
ATOM 780 C CA . LEU A 1 97 ? 4.313 -3.807 0.784 1.00 95.69 97 LEU A CA 1
ATOM 781 C C . LEU A 1 97 ? 5.224 -4.777 1.542 1.00 95.69 97 LEU A C 1
ATOM 783 O O . LEU A 1 97 ? 6.248 -5.256 1.036 1.00 95.69 97 LEU A O 1
ATOM 787 N N . GLU A 1 98 ? 4.856 -5.042 2.788 1.00 95.81 98 GLU A N 1
ATOM 788 C CA . GLU A 1 98 ? 5.488 -6.034 3.651 1.00 95.81 98 GLU A CA 1
ATOM 789 C C . GLU A 1 98 ? 4.434 -6.744 4.518 1.00 95.81 98 GLU A C 1
ATOM 791 O O . GLU A 1 98 ? 3.390 -6.153 4.827 1.00 95.81 98 GLU A O 1
ATOM 796 N N . PRO A 1 99 ? 4.657 -8.023 4.875 1.00 95.19 99 PRO A N 1
ATOM 797 C CA . PRO A 1 99 ? 3.821 -8.693 5.864 1.00 95.19 99 PRO A CA 1
ATOM 798 C C . PRO A 1 99 ? 3.913 -7.975 7.218 1.00 95.19 99 PRO A C 1
ATOM 800 O O . PRO A 1 99 ? 4.920 -7.328 7.512 1.00 95.19 99 PRO A O 1
ATOM 803 N N . LEU A 1 100 ? 2.849 -8.085 8.019 1.00 90.12 100 LEU A N 1
ATOM 804 C CA . LEU A 1 100 ? 2.851 -7.622 9.408 1.00 90.12 100 LEU A CA 1
ATOM 805 C C . LEU A 1 100 ? 3.763 -8.455 10.310 1.00 90.12 100 LEU A C 1
ATOM 807 O O . LEU A 1 100 ? 3.835 -9.687 10.096 1.00 90.12 100 LEU A O 1
#

Sequence (100 aa):
MPYNVIVSMRWQPGQILRVRPISRLGHSRTPGFIEGKIGRVVRDWGDFPDPEELARGNQSAPLVGVYLLEFDPSELWPQKGVRHEHRVLVDVFSPNLEPL

Foldseek 3Di:
DDPPPPPDDDDDAFAKKAQDQDPDDDDDLDDNLRHRFIWGFHDKPFWDFDVRCVRVVNPVGDTFIKTWTKDQVCSSPVDPPRDRVDIDIGIDTPVRIDHD

Radius of gyration: 14.88 Å; chains: 1; bounding box: 33×32×41 Å

Secondary structure (DSSP, 8-state):
-------PPPPPTT-EEEEP----SS--SS-GGGTT-EEEEEEEEEEEE-HHHHHTT-TTPPEEEEEEEEE-HHHH---TT--TT--EEEEEEGGGEEE-